Protein AF-A0A432FL80-F1 (afdb_monomer)

Sequence (152 aa):
MPLFRNIVVPALALALASVPAFAEGISFPGNSGKNTTQVKSGKTTVCHNGNTISISNSALQAHLAHGDTKGPCPAPRFTSVVILRCLNTNGQILISGVSGSDNADVDLPLPRQICANGVARMMNAGFHLQQVSTGLTGGETEYLFLGNSESR

pLDDT: mean 77.51, std 18.12, range [36.88, 97.62]

Secondary structure (DSSP, 8-state):
------------------------------------------EEEEEETTEEEEEEGGGHHHHHHTT-EESSPPPP---EEEEEEEEEETTEEEEEEEEE-TT-------S--BHHHHHHHHHHTT-EEEEEEE-TTT-EEEEEEEE-TT--

Structure (mmCIF, N/CA/C/O backbone):
data_AF-A0A432FL80-F1
#
_entry.id   AF-A0A432FL80-F1
#
loop_
_atom_site.group_PDB
_atom_site.id
_atom_site.type_symbol
_atom_site.label_atom_id
_atom_site.label_alt_id
_atom_site.label_comp_id
_atom_site.label_asym_id
_atom_site.label_entity_id
_atom_site.label_seq_id
_atom_site.pdbx_PDB_ins_code
_atom_site.Cartn_x
_atom_site.Cartn_y
_atom_site.Cartn_z
_atom_site.occupancy
_atom_site.B_iso_or_equiv
_atom_site.auth_seq_id
_atom_site.auth_comp_id
_atom_site.auth_asym_id
_atom_site.auth_atom_id
_atom_site.pdbx_PDB_model_num
ATOM 1 N N . MET A 1 1 ? 50.716 36.355 2.630 1.00 36.88 1 MET A N 1
ATOM 2 C CA . MET A 1 1 ? 50.153 37.660 2.213 1.00 36.88 1 MET A CA 1
ATOM 3 C C . MET A 1 1 ? 48.986 37.387 1.271 1.00 36.88 1 MET A C 1
ATOM 5 O O . MET A 1 1 ? 49.170 36.541 0.410 1.00 36.88 1 MET A O 1
ATOM 9 N N . PRO A 1 2 ? 47.872 38.130 1.333 1.00 47.00 2 PRO A N 1
ATOM 10 C CA . PRO A 1 2 ? 46.787 38.172 2.330 1.00 47.00 2 PRO A CA 1
ATOM 11 C C . PRO A 1 2 ? 45.502 37.529 1.696 1.00 47.00 2 PRO A C 1
ATOM 13 O O . PRO A 1 2 ? 45.582 37.025 0.588 1.00 47.00 2 PRO A O 1
ATOM 16 N N . LEU A 1 3 ? 44.308 37.347 2.270 1.00 47.47 3 LEU A N 1
ATOM 17 C CA . LEU A 1 3 ? 43.395 38.218 3.012 1.00 47.47 3 LEU A CA 1
ATOM 18 C C . LEU A 1 3 ? 42.270 37.323 3.586 1.00 47.47 3 LEU A C 1
ATOM 20 O O . LEU A 1 3 ? 41.476 36.778 2.821 1.00 47.47 3 LEU A O 1
ATOM 24 N N . PHE A 1 4 ? 42.149 37.210 4.910 1.00 47.28 4 PHE A N 1
ATOM 25 C CA . PHE A 1 4 ? 40.891 36.785 5.534 1.00 47.28 4 PHE A CA 1
ATOM 26 C C . PHE A 1 4 ? 39.949 37.996 5.535 1.00 47.28 4 PHE A C 1
ATOM 28 O O . PHE A 1 4 ? 40.238 39.009 6.170 1.00 47.28 4 PHE A O 1
ATOM 35 N N . ARG A 1 5 ? 38.848 37.932 4.775 1.00 57.50 5 ARG A N 1
ATOM 36 C CA . ARG A 1 5 ? 37.783 38.947 4.818 1.00 57.50 5 ARG A CA 1
ATOM 37 C C . ARG A 1 5 ? 36.865 38.633 5.997 1.00 57.50 5 ARG A C 1
ATOM 39 O O . ARG A 1 5 ? 36.162 37.629 5.982 1.00 57.50 5 ARG A O 1
ATOM 46 N N . ASN A 1 6 ? 36.881 39.518 6.992 1.00 45.78 6 ASN A N 1
ATOM 47 C CA . ASN A 1 6 ? 35.908 39.577 8.079 1.00 45.78 6 ASN A CA 1
ATOM 48 C C . ASN A 1 6 ? 34.493 39.736 7.507 1.00 45.78 6 ASN A C 1
ATOM 50 O O . ASN A 1 6 ? 34.172 40.771 6.921 1.00 45.78 6 ASN A O 1
ATOM 54 N N . ILE A 1 7 ? 33.647 38.727 7.705 1.00 54.69 7 ILE A N 1
ATOM 55 C CA . ILE A 1 7 ? 32.204 38.835 7.492 1.00 54.69 7 ILE A CA 1
ATOM 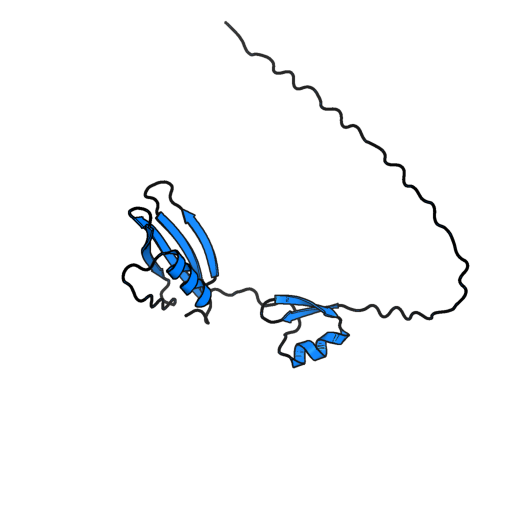56 C C . ILE A 1 7 ? 31.601 39.340 8.802 1.00 54.69 7 ILE A C 1
ATOM 58 O O . ILE A 1 7 ? 31.540 38.623 9.797 1.00 54.69 7 ILE A O 1
ATOM 62 N N . VAL A 1 8 ? 31.200 40.608 8.799 1.00 52.03 8 VAL A N 1
ATOM 63 C CA . VAL A 1 8 ? 30.412 41.226 9.866 1.00 52.03 8 VAL A CA 1
ATOM 64 C C . VAL A 1 8 ? 28.970 40.749 9.691 1.00 52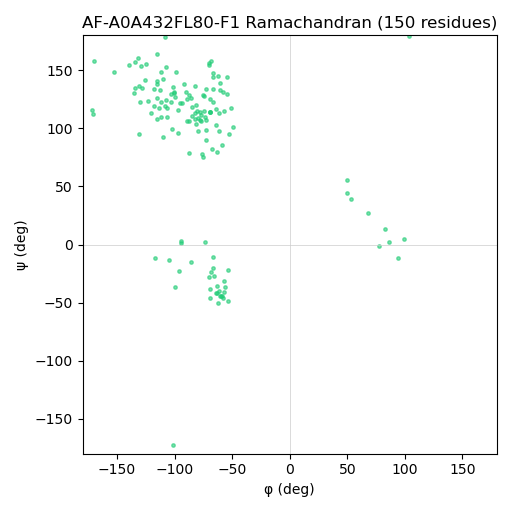.03 8 VAL A C 1
ATOM 66 O O . VAL A 1 8 ? 28.326 41.089 8.701 1.00 52.03 8 VAL A O 1
ATOM 69 N N . VAL A 1 9 ? 28.471 39.933 10.619 1.00 50.50 9 VAL A N 1
ATOM 70 C CA . VAL A 1 9 ? 27.051 39.551 10.678 1.00 50.50 9 VAL A CA 1
ATOM 71 C C . VAL A 1 9 ? 26.312 40.651 11.446 1.00 50.50 9 VAL A C 1
ATOM 73 O O . VAL A 1 9 ? 26.649 40.879 12.610 1.00 50.50 9 VAL A O 1
ATOM 76 N N . PRO A 1 10 ? 25.336 41.363 10.853 1.00 47.62 10 PRO A N 1
ATOM 77 C CA . PRO A 1 10 ? 24.561 42.336 11.603 1.00 47.62 10 PRO A CA 1
ATOM 78 C C . PRO A 1 10 ? 23.562 41.594 12.496 1.00 47.62 10 PRO A C 1
ATOM 80 O O . PRO A 1 10 ? 22.818 40.724 12.042 1.00 47.62 10 PRO A O 1
ATOM 83 N N . ALA A 1 11 ? 23.566 41.941 13.781 1.00 51.19 11 ALA A N 1
ATOM 84 C CA . ALA A 1 11 ? 22.588 41.482 14.752 1.00 51.19 11 ALA A CA 1
ATOM 85 C C . ALA A 1 11 ? 21.187 41.949 14.325 1.00 51.19 11 ALA A C 1
ATOM 87 O O . ALA A 1 11 ? 20.894 43.145 14.305 1.00 51.19 11 ALA A O 1
ATOM 88 N N . LEU A 1 12 ? 20.330 40.997 13.959 1.00 48.91 12 LEU A N 1
ATOM 89 C CA . LEU A 1 12 ? 18.934 41.246 13.626 1.00 48.91 12 LEU A CA 1
ATOM 90 C C . LEU A 1 12 ? 18.150 41.437 14.931 1.00 48.91 12 LEU A C 1
ATOM 92 O O . LEU A 1 12 ? 17.923 40.490 15.682 1.00 48.91 12 LEU A O 1
ATOM 96 N N . ALA A 1 13 ? 17.786 42.686 15.218 1.00 48.81 13 ALA A N 1
ATOM 97 C CA . ALA A 1 13 ? 16.985 43.063 16.374 1.00 48.81 13 ALA A CA 1
ATOM 98 C C . ALA A 1 13 ? 15.558 42.491 16.261 1.00 48.81 13 ALA A C 1
ATOM 100 O O . ALA A 1 13 ? 14.842 42.777 15.301 1.00 48.81 13 ALA A O 1
ATOM 101 N N . LEU A 1 14 ? 15.135 41.700 17.253 1.00 50.34 14 LEU A N 1
ATOM 102 C CA . LEU A 1 14 ? 13.747 41.262 17.413 1.00 50.34 14 LEU A CA 1
ATOM 103 C C . LEU A 1 14 ? 12.893 42.447 17.891 1.00 50.34 14 LEU A C 1
ATOM 105 O O . LEU A 1 14 ? 12.971 42.852 19.050 1.00 50.34 14 LEU A O 1
ATOM 109 N N . ALA A 1 15 ? 12.058 42.987 17.006 1.00 50.44 15 ALA A N 1
ATOM 110 C 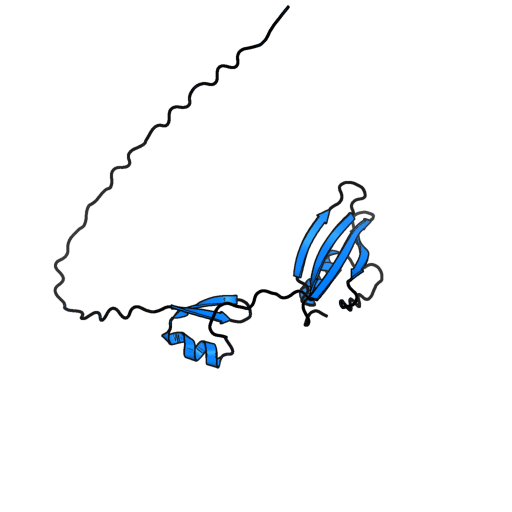CA . ALA A 1 15 ? 10.998 43.916 17.377 1.00 50.44 15 ALA A CA 1
ATOM 111 C C . ALA A 1 15 ? 9.796 43.128 17.929 1.00 50.44 15 ALA A C 1
ATOM 113 O O . ALA A 1 15 ? 9.092 42.443 17.189 1.00 50.44 15 ALA A O 1
ATOM 114 N N . LEU A 1 16 ? 9.566 43.220 19.240 1.00 54.75 16 LEU A N 1
ATOM 115 C CA . LEU A 1 16 ? 8.334 42.772 19.891 1.00 54.75 16 LEU A CA 1
ATOM 116 C C . LEU A 1 16 ? 7.212 43.761 19.545 1.00 54.75 16 LEU A C 1
ATOM 118 O O . LEU A 1 16 ? 7.105 44.822 20.155 1.00 54.75 16 LEU A O 1
ATOM 122 N N . ALA A 1 17 ? 6.385 43.424 18.557 1.00 53.19 17 ALA A N 1
ATOM 123 C CA . ALA A 1 17 ? 5.141 44.140 18.302 1.00 53.19 17 ALA A CA 1
ATOM 124 C C . ALA A 1 17 ? 4.081 43.690 19.322 1.00 53.19 17 ALA A C 1
ATOM 126 O O . ALA A 1 17 ? 3.571 42.571 19.267 1.00 53.19 17 ALA A O 1
ATOM 127 N N . SER A 1 18 ? 3.775 44.564 20.277 1.00 58.53 18 SER A N 1
ATOM 128 C CA . SER A 1 18 ? 2.661 44.435 21.212 1.00 58.53 18 SER A CA 1
ATOM 129 C C . SER A 1 18 ? 1.340 44.725 20.494 1.00 58.53 18 SER A C 1
ATOM 131 O O . SER A 1 18 ? 1.089 45.842 20.046 1.00 58.53 18 SER A O 1
ATOM 133 N N . VAL A 1 19 ? 0.476 43.716 20.382 1.00 61.88 19 VAL A N 1
ATOM 134 C CA . VAL A 1 19 ? -0.890 43.883 19.864 1.00 61.88 19 VAL A CA 1
ATOM 135 C C . VAL A 1 19 ? -1.801 44.296 21.028 1.00 61.88 19 VAL A C 1
ATOM 137 O O . VAL A 1 19 ? -1.821 43.582 22.034 1.00 61.88 19 VAL A O 1
ATOM 140 N N . PRO A 1 20 ? -2.561 45.404 20.951 1.00 53.09 20 PRO A N 1
ATOM 141 C CA . PRO A 1 20 ? -3.561 45.706 21.964 1.00 53.09 20 PRO A CA 1
ATOM 142 C C . PRO A 1 20 ? -4.774 44.783 21.794 1.00 53.09 20 PRO A C 1
ATOM 144 O O . PRO A 1 20 ? -5.349 44.659 20.712 1.00 53.09 20 PRO A O 1
ATOM 147 N N . ALA A 1 21 ? -5.157 44.132 22.890 1.00 54.53 21 ALA A N 1
ATOM 148 C CA . ALA A 1 21 ? -6.409 43.406 23.016 1.00 54.53 21 ALA A CA 1
ATOM 149 C C . ALA A 1 21 ? -7.573 44.409 23.041 1.00 54.53 21 ALA A C 1
ATOM 151 O O . ALA A 1 21 ? -7.700 45.190 23.982 1.00 54.53 21 ALA A O 1
ATOM 152 N N . PHE A 1 22 ? -8.427 44.387 22.019 1.00 55.09 22 PHE A N 1
ATOM 153 C CA . PHE A 1 22 ? -9.702 45.099 22.048 1.00 55.09 22 PHE A CA 1
ATOM 154 C C . PHE A 1 22 ? -10.719 44.249 22.815 1.00 55.09 22 PHE A C 1
ATOM 156 O O . PHE A 1 22 ? -11.216 43.242 22.314 1.00 55.09 22 PHE A O 1
ATOM 163 N N . ALA A 1 23 ? -10.982 44.644 24.059 1.00 50.75 23 ALA A N 1
ATOM 164 C CA . ALA A 1 23 ? -12.066 44.132 24.880 1.00 50.75 23 ALA A CA 1
ATOM 165 C C . ALA A 1 23 ? -13.203 45.159 24.883 1.00 50.75 23 ALA A C 1
ATOM 167 O O . ALA A 1 23 ? -13.159 46.114 25.649 1.00 50.75 23 ALA A O 1
ATOM 168 N N . GLU A 1 24 ? -14.229 44.947 24.061 1.00 52.69 24 GLU A N 1
ATOM 169 C CA . GLU A 1 24 ? -15.528 45.604 24.231 1.00 52.69 24 GLU A CA 1
ATOM 170 C C . GLU A 1 24 ? -16.627 44.543 24.155 1.00 52.69 24 GLU A C 1
ATOM 172 O O . GLU A 1 24 ? -17.049 44.096 23.090 1.00 52.69 24 GLU A O 1
ATOM 177 N N . GLY A 1 25 ? -17.031 44.077 25.338 1.00 48.81 25 GLY A N 1
ATOM 178 C CA . GLY A 1 25 ? -18.208 43.247 25.532 1.00 48.81 25 GLY A CA 1
ATOM 179 C C . GLY A 1 25 ? -19.429 44.128 25.770 1.00 48.81 25 GLY A C 1
ATOM 180 O O . GLY A 1 25 ? -19.446 44.939 26.693 1.00 48.81 25 GLY A O 1
ATOM 181 N N . ILE A 1 26 ? -20.470 43.934 24.966 1.00 56.09 26 ILE A N 1
ATOM 182 C CA . ILE A 1 26 ? -21.821 44.411 25.263 1.00 56.09 26 ILE A CA 1
ATOM 183 C C . ILE A 1 26 ? -22.524 43.370 26.147 1.00 56.09 26 ILE A C 1
ATOM 185 O O . ILE A 1 26 ? -22.813 42.253 25.720 1.00 56.09 26 ILE A O 1
ATOM 189 N N . SER A 1 27 ? -22.765 43.722 27.410 1.00 49.28 27 SER A N 1
ATOM 190 C CA . SER A 1 27 ? -23.553 42.915 28.351 1.00 49.28 27 SER A CA 1
ATOM 191 C C . SER A 1 27 ? -25.048 43.142 28.122 1.00 49.28 27 SER A C 1
ATOM 193 O O . SER A 1 27 ? -25.534 44.258 28.292 1.00 49.28 27 SER A O 1
ATOM 195 N N . PHE A 1 28 ? -25.792 42.080 27.801 1.00 63.59 28 PHE A N 1
ATOM 196 C CA . PHE A 1 28 ? -27.259 42.072 27.805 1.00 63.59 28 PHE A CA 1
ATOM 197 C C . PHE A 1 28 ? -27.784 41.394 29.084 1.00 63.59 28 PHE A C 1
ATOM 199 O O . PHE A 1 28 ? -27.364 40.273 29.383 1.00 63.59 28 PHE A O 1
ATOM 206 N N . PRO A 1 29 ? -28.726 42.002 29.829 1.00 54.62 29 PRO A N 1
ATOM 207 C CA . PRO A 1 29 ? -29.377 41.341 30.952 1.00 54.62 29 PRO A CA 1
ATOM 208 C C . PRO A 1 29 ? -30.473 40.399 30.433 1.00 54.62 29 PRO A C 1
ATOM 210 O O . PRO A 1 29 ? -31.590 40.813 30.135 1.00 54.62 29 PRO A O 1
ATOM 213 N N . GLY A 1 30 ? -30.141 39.113 30.312 1.00 47.56 30 GLY A N 1
ATOM 214 C CA . GLY A 1 30 ? -31.080 38.042 29.981 1.00 47.56 30 GLY A CA 1
ATOM 215 C C . GLY A 1 30 ? -31.315 37.123 31.174 1.00 47.56 30 GLY A C 1
ATOM 216 O O . GLY A 1 30 ? -30.584 36.157 31.373 1.00 47.56 30 GLY A O 1
ATOM 217 N N . ASN A 1 31 ? -32.349 37.416 31.961 1.00 59.69 31 ASN A N 1
ATOM 218 C CA . ASN A 1 31 ? -32.913 36.491 32.938 1.00 59.69 31 ASN A CA 1
ATOM 219 C C . ASN A 1 31 ? -33.611 35.336 32.203 1.00 59.69 31 ASN A C 1
ATOM 221 O O . ASN A 1 31 ? -34.626 35.556 31.545 1.00 59.69 31 ASN A O 1
ATOM 225 N N . SER A 1 32 ? -33.094 34.114 32.321 1.00 52.44 32 SER A N 1
ATOM 226 C CA . SER A 1 32 ? -33.897 32.884 32.285 1.00 52.44 32 SER A CA 1
ATOM 227 C C . SER A 1 32 ? -33.031 31.697 32.670 1.00 52.44 32 SER A C 1
ATOM 229 O O . SER A 1 32 ? -32.111 31.308 31.950 1.00 52.44 32 SER A O 1
ATOM 231 N N . GLY A 1 33 ? -33.348 31.121 33.827 1.00 54.22 33 GLY A N 1
ATOM 232 C CA . GLY A 1 33 ? -32.754 29.888 34.307 1.00 54.22 33 GLY A CA 1
ATOM 233 C C . GLY A 1 33 ? -32.815 28.791 33.248 1.00 54.22 33 GLY A C 1
ATOM 234 O O . GLY A 1 33 ? -33.883 28.318 32.868 1.00 54.22 33 GLY A O 1
ATOM 235 N N . LYS A 1 34 ? -31.643 28.339 32.815 1.00 44.88 34 LYS A N 1
ATOM 236 C CA . LYS A 1 34 ? -31.462 26.979 32.330 1.00 44.88 34 LYS A CA 1
ATOM 237 C C . LYS A 1 34 ? -30.584 26.291 33.355 1.00 44.88 34 LYS A C 1
ATOM 239 O O . LYS A 1 34 ? -29.400 26.592 33.463 1.00 44.88 34 LYS A O 1
ATOM 244 N N . ASN A 1 35 ? -31.170 25.356 34.100 1.00 56.59 35 ASN A N 1
ATOM 245 C CA . ASN A 1 35 ? -30.409 24.267 34.693 1.00 56.59 35 ASN A CA 1
ATOM 246 C C . ASN A 1 35 ? -29.828 23.463 33.521 1.00 56.59 35 ASN A C 1
ATOM 248 O O . ASN A 1 35 ? -30.386 22.458 33.084 1.00 56.59 35 ASN A O 1
ATOM 252 N N . THR A 1 36 ? -28.740 23.964 32.938 1.00 48.00 36 THR A N 1
ATOM 253 C CA . THR A 1 36 ? -27.876 23.147 32.111 1.00 48.00 36 THR A CA 1
ATOM 254 C C . THR A 1 36 ? -27.154 22.251 33.091 1.00 48.00 36 THR A C 1
ATOM 256 O O . THR A 1 36 ? -26.078 22.580 33.596 1.00 48.00 36 THR A O 1
ATOM 259 N N . THR A 1 37 ? -27.756 21.097 33.353 1.00 51.00 37 THR A N 1
ATOM 260 C CA . THR A 1 37 ? -26.958 19.908 33.590 1.00 51.00 37 THR A CA 1
ATOM 261 C C . THR A 1 37 ? -26.029 19.827 32.385 1.00 51.00 37 THR A C 1
ATOM 263 O O . THR A 1 37 ? -26.430 19.429 31.293 1.00 51.00 37 THR A O 1
ATOM 266 N N . GLN A 1 38 ? -24.821 20.363 32.551 1.00 51.44 38 GLN A N 1
ATOM 267 C CA . GLN A 1 38 ? -23.692 20.166 31.665 1.00 51.44 38 GLN A CA 1
ATOM 268 C C . GLN A 1 38 ? -23.458 18.661 31.661 1.00 51.44 38 GLN A C 1
ATOM 270 O O . GLN A 1 38 ? -22.692 18.125 32.461 1.00 51.44 38 GLN A O 1
ATOM 275 N N . VAL A 1 39 ? -24.184 17.957 30.793 1.00 58.25 39 VAL A N 1
ATOM 276 C CA . VAL A 1 39 ? -23.820 16.611 30.393 1.00 58.25 39 VAL A CA 1
ATOM 277 C C . VAL A 1 39 ? -22.465 16.809 29.743 1.00 58.25 39 VAL A C 1
ATOM 279 O O . VAL A 1 39 ? -22.375 17.244 28.597 1.00 58.25 39 VAL A O 1
ATOM 282 N N . LYS A 1 40 ? -21.395 16.564 30.508 1.00 55.28 40 LYS A N 1
ATOM 283 C CA . LYS A 1 40 ? -20.081 16.280 29.947 1.00 55.28 40 LYS A CA 1
ATOM 284 C C . LYS A 1 40 ? -20.345 15.213 28.898 1.00 55.28 40 LYS A C 1
ATOM 286 O O . LYS A 1 40 ? -20.577 14.056 29.241 1.00 55.28 40 LYS A O 1
ATOM 291 N N . SER A 1 41 ? -20.388 15.624 27.634 1.00 64.62 41 SER A N 1
ATOM 292 C CA . SER A 1 41 ? -20.480 14.719 26.503 1.00 64.62 41 SER A CA 1
ATOM 293 C C . SER A 1 41 ? -19.158 13.977 26.475 1.00 64.62 41 SER A C 1
ATOM 295 O O . SER A 1 41 ? -18.216 14.383 25.794 1.00 64.62 41 SER A O 1
ATOM 297 N N . GLY A 1 42 ? -19.057 12.936 27.298 1.00 88.12 42 GLY A N 1
ATOM 298 C CA . GLY A 1 42 ? -17.926 12.040 27.271 1.00 88.12 42 GLY A CA 1
ATOM 299 C C . GLY A 1 42 ? -17.795 11.530 25.845 1.00 88.12 42 GLY A C 1
ATOM 300 O O . GLY A 1 42 ? -18.788 11.148 25.218 1.00 88.12 42 GLY A O 1
ATOM 301 N N . LYS A 1 43 ? -16.582 11.624 25.317 1.00 94.25 43 LYS A N 1
ATOM 302 C CA . LYS A 1 43 ? -16.229 10.998 24.057 1.00 94.25 43 LYS A CA 1
ATOM 303 C C . LYS A 1 43 ? -15.514 9.696 24.356 1.00 94.25 43 LYS A C 1
ATOM 305 O O . LYS A 1 43 ? -14.797 9.588 25.353 1.00 94.25 43 LYS A O 1
ATOM 310 N N . THR A 1 44 ? -15.691 8.728 23.479 1.00 96.19 44 THR A N 1
ATOM 311 C CA . THR A 1 44 ? -14.967 7.466 23.522 1.00 96.19 44 THR A CA 1
ATOM 312 C C . THR A 1 44 ? -14.374 7.190 22.152 1.00 96.19 44 THR A C 1
ATOM 314 O O . THR A 1 44 ? -14.854 7.697 21.138 1.00 96.19 44 THR A O 1
ATOM 317 N N . THR A 1 45 ? -13.2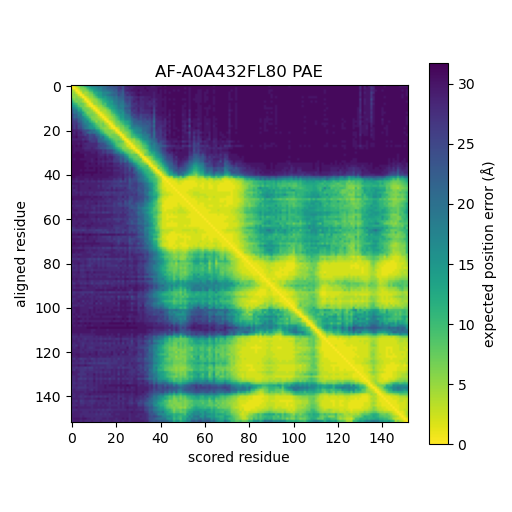86 6.437 22.136 1.00 97.62 45 THR A N 1
ATOM 318 C CA . THR A 1 45 ? -12.598 6.048 20.911 1.00 97.62 45 THR A CA 1
ATOM 319 C C . THR A 1 45 ? -13.145 4.711 20.441 1.00 97.62 45 THR A C 1
ATOM 321 O O . THR A 1 45 ? -13.341 3.811 21.263 1.00 97.62 45 THR A O 1
ATOM 324 N N . VAL A 1 46 ? -13.368 4.581 19.139 1.00 97.50 46 VAL A N 1
ATOM 325 C CA . VAL A 1 46 ? -13.737 3.321 18.486 1.00 97.50 46 VAL A CA 1
ATOM 326 C C . VAL A 1 46 ? -12.909 3.118 17.217 1.00 97.50 46 VAL A C 1
ATOM 328 O O . VAL A 1 46 ? -12.411 4.086 16.632 1.00 97.50 46 VAL A O 1
ATOM 331 N N . CYS A 1 47 ? -12.783 1.866 16.788 1.00 97.12 47 CYS A N 1
ATOM 332 C CA . CYS A 1 47 ? -12.288 1.498 15.473 1.00 97.12 47 CYS A CA 1
ATOM 333 C C . CYS A 1 47 ? -13.479 1.247 14.545 1.00 97.12 47 CYS A C 1
ATOM 335 O O . CYS A 1 47 ? -14.244 0.307 14.766 1.00 97.12 47 CYS A O 1
ATOM 337 N N . HIS A 1 48 ? -13.608 2.081 13.516 1.00 95.88 48 HIS A N 1
ATOM 338 C CA . HIS A 1 48 ? -14.661 2.028 12.507 1.00 95.88 48 HIS A CA 1
ATOM 339 C C . HIS A 1 48 ? -14.024 1.834 11.130 1.00 95.88 48 HIS A C 1
ATOM 341 O O . HIS A 1 48 ? -13.324 2.728 10.648 1.00 95.88 48 HIS A O 1
ATOM 347 N N . ASN A 1 49 ? -14.237 0.679 10.492 1.00 90.44 49 ASN A N 1
ATOM 348 C CA . ASN A 1 49 ? -13.685 0.372 9.163 1.00 90.44 49 ASN A CA 1
ATOM 349 C C . ASN A 1 49 ? -12.169 0.648 9.048 1.00 90.44 49 ASN A C 1
ATOM 351 O O . ASN A 1 49 ? -11.712 1.296 8.109 1.00 90.44 49 ASN A O 1
ATOM 355 N N . GLY A 1 50 ? -11.392 0.232 10.055 1.00 88.19 50 GLY A N 1
ATOM 356 C CA . GLY A 1 50 ? -9.939 0.455 10.108 1.00 88.19 50 GLY A CA 1
ATOM 357 C C . GLY A 1 50 ? -9.507 1.874 10.502 1.00 88.19 50 GLY A C 1
ATOM 358 O O . GLY A 1 50 ? -8.314 2.124 10.658 1.00 88.19 50 GLY A O 1
ATOM 359 N N . ASN A 1 51 ? -10.450 2.791 10.735 1.00 92.81 51 ASN A N 1
ATOM 360 C CA . ASN A 1 51 ? -10.170 4.157 11.163 1.00 92.81 51 ASN A CA 1
ATOM 361 C C . ASN A 1 51 ? -10.452 4.342 12.652 1.00 92.81 51 ASN A C 1
ATOM 363 O O . ASN A 1 51 ? -11.536 4.038 13.149 1.00 92.81 51 ASN A O 1
ATOM 367 N N . THR A 1 52 ? -9.477 4.898 13.369 1.00 96.06 52 THR A N 1
ATOM 368 C CA . THR A 1 52 ? -9.664 5.275 14.773 1.00 96.06 52 THR A CA 1
ATOM 369 C C . THR A 1 52 ? -10.388 6.613 14.840 1.00 96.06 52 THR A C 1
ATOM 371 O O . THR A 1 52 ? -9.839 7.634 14.426 1.00 96.06 52 THR A O 1
ATOM 374 N N . ILE A 1 53 ? -11.607 6.620 15.379 1.00 96.38 53 ILE A N 1
ATOM 375 C CA . ILE A 1 53 ? -12.443 7.822 15.490 1.00 96.38 53 ILE A CA 1
ATOM 376 C C . ILE A 1 53 ? -12.881 8.064 16.936 1.00 96.38 53 ILE A C 1
ATOM 378 O O . ILE A 1 53 ?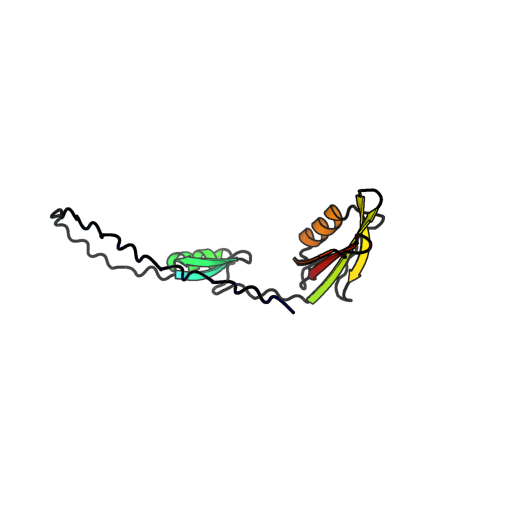 -12.952 7.145 17.753 1.00 96.38 53 ILE A O 1
ATOM 382 N N . SER A 1 54 ? -13.179 9.324 17.262 1.00 97.06 54 SER A N 1
ATOM 383 C CA . SER A 1 54 ? -13.727 9.719 18.561 1.00 97.06 54 SER A CA 1
ATOM 384 C C . SER A 1 54 ? -15.201 10.081 18.410 1.00 97.06 54 SER A C 1
ATOM 386 O O . SER A 1 54 ? -15.541 11.033 17.707 1.00 97.06 54 SER A O 1
ATOM 388 N N . ILE A 1 55 ? -16.068 9.329 19.082 1.00 95.88 55 ILE A N 1
ATOM 389 C CA . ILE A 1 55 ? -17.527 9.466 19.014 1.00 95.88 55 ILE A CA 1
ATOM 390 C C . ILE A 1 55 ? -18.091 9.888 20.370 1.00 95.88 55 ILE A C 1
ATOM 392 O O . ILE A 1 55 ? -17.418 9.772 21.398 1.00 95.88 55 ILE A O 1
ATOM 396 N N . SER A 1 56 ? -19.333 10.374 20.408 1.00 96.06 56 SER A N 1
ATOM 397 C CA . SER A 1 56 ? -20.017 10.586 21.686 1.00 96.06 56 SER A CA 1
ATOM 398 C C . SER A 1 56 ? -20.283 9.247 22.379 1.00 96.06 56 SER A C 1
ATOM 400 O O . SER A 1 56 ? -20.571 8.240 21.733 1.00 96.06 56 SER A O 1
ATOM 402 N N . ASN A 1 57 ? -20.263 9.231 23.712 1.00 94.56 57 ASN A N 1
ATOM 403 C CA . ASN A 1 57 ? -20.627 8.040 24.485 1.00 94.56 57 ASN A CA 1
ATOM 404 C C . ASN A 1 57 ? -22.044 7.544 24.159 1.00 94.56 57 ASN A C 1
ATOM 406 O O . ASN A 1 57 ? -22.291 6.344 24.192 1.00 94.56 57 ASN A O 1
ATOM 410 N N . SER A 1 58 ? -22.959 8.457 23.813 1.00 95.06 58 SER A N 1
ATOM 411 C CA . SER A 1 58 ? -24.320 8.117 23.387 1.00 95.06 58 SER A CA 1
ATOM 412 C C . SER A 1 58 ? -24.367 7.352 22.062 1.00 95.06 58 SER A C 1
ATOM 414 O O . SER A 1 58 ? -25.289 6.572 21.854 1.00 95.06 58 SER A O 1
ATOM 416 N N . ALA A 1 59 ? -23.379 7.541 21.183 1.00 95.44 59 ALA A N 1
ATOM 417 C CA . ALA A 1 59 ? -23.297 6.856 19.898 1.00 95.44 59 ALA A CA 1
ATOM 418 C C . ALA A 1 59 ? -22.608 5.484 20.002 1.00 95.44 59 ALA A C 1
ATOM 420 O O . ALA A 1 59 ? -22.742 4.670 19.092 1.00 95.44 59 ALA A O 1
ATOM 421 N N . LEU A 1 60 ? -21.910 5.192 21.109 1.00 95.62 60 LEU A N 1
ATOM 422 C CA . LEU A 1 60 ? -21.121 3.965 21.261 1.00 95.62 60 LEU A CA 1
ATOM 423 C C . LEU A 1 60 ? -21.940 2.702 20.987 1.00 95.62 60 LEU A C 1
ATOM 425 O O . LEU A 1 60 ? -21.502 1.855 20.220 1.00 95.62 60 LEU A O 1
ATOM 429 N N . GLN A 1 61 ? -23.131 2.584 21.575 1.00 96.81 61 GLN A N 1
ATOM 430 C CA . GLN A 1 61 ? -23.948 1.380 21.409 1.00 96.81 61 GLN A CA 1
ATOM 431 C C . GLN A 1 61 ? -24.369 1.157 19.947 1.00 96.81 61 GLN A C 1
ATOM 433 O O . GLN A 1 61 ? -24.415 0.014 19.501 1.00 96.81 61 GLN A O 1
ATOM 438 N N . ALA A 1 62 ? -24.643 2.232 19.200 1.00 96.94 62 ALA A N 1
ATOM 439 C CA . ALA A 1 62 ? -24.988 2.144 17.784 1.00 96.94 62 ALA A CA 1
ATOM 440 C C . ALA A 1 62 ? -23.778 1.711 16.945 1.00 96.94 62 ALA A C 1
ATOM 442 O O . ALA A 1 62 ? -23.882 0.779 16.158 1.00 96.94 62 ALA A O 1
ATOM 443 N N . HIS A 1 63 ? -22.611 2.316 17.179 1.00 96.88 63 HIS A N 1
ATOM 444 C CA . HIS A 1 63 ? -21.369 1.933 16.505 1.00 96.88 63 HIS A CA 1
ATOM 445 C C . HIS A 1 63 ? -21.008 0.457 16.759 1.00 96.88 63 HIS A C 1
ATOM 447 O O . HIS A 1 63 ? -20.727 -0.276 15.814 1.00 96.88 63 HIS A O 1
ATOM 453 N N . LEU A 1 64 ? -21.121 -0.025 18.005 1.00 96.94 64 LEU A N 1
ATOM 454 C CA . LEU A 1 64 ? -20.909 -1.444 18.331 1.00 96.94 64 LEU A CA 1
ATOM 455 C C . LEU A 1 64 ? -21.913 -2.365 17.616 1.00 96.94 64 LEU A C 1
ATOM 457 O O . LEU A 1 64 ? -21.533 -3.424 17.126 1.00 96.94 64 LEU A O 1
ATOM 461 N N . ALA A 1 65 ? -23.185 -1.963 17.519 1.00 96.94 65 ALA A N 1
ATOM 462 C CA . ALA A 1 65 ? -24.204 -2.720 16.786 1.00 96.94 65 ALA A CA 1
ATOM 463 C C . ALA A 1 65 ? -23.949 -2.761 15.266 1.00 96.94 65 ALA A C 1
ATOM 465 O O . ALA A 1 65 ? -24.469 -3.640 14.585 1.00 96.94 65 ALA A O 1
ATOM 466 N N . HIS A 1 66 ? -23.145 -1.832 14.745 1.00 95.50 66 HIS A N 1
ATOM 467 C CA . HIS A 1 66 ? -22.745 -1.758 13.339 1.00 95.50 66 HIS A CA 1
ATOM 468 C C . HIS A 1 66 ? -21.400 -2.460 13.060 1.00 95.50 66 HIS A C 1
ATOM 470 O O . HIS A 1 66 ? -20.944 -2.450 11.919 1.00 95.50 66 HIS A O 1
ATOM 476 N N . GLY A 1 67 ? -20.782 -3.096 14.067 1.00 94.69 67 GLY A N 1
ATOM 477 C CA . GLY A 1 67 ? -19.541 -3.866 13.918 1.00 94.69 67 GLY A CA 1
ATO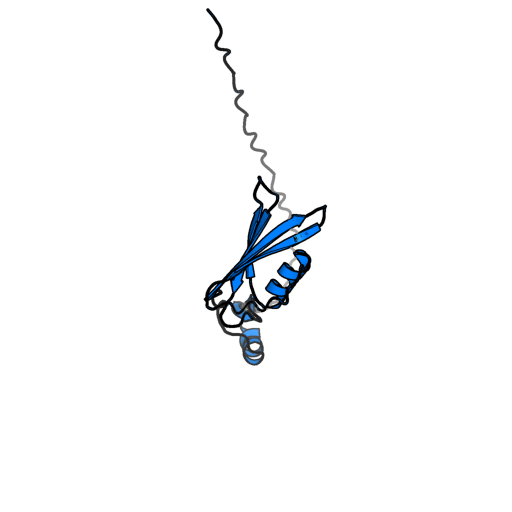M 478 C C . GLY A 1 67 ? -18.261 -3.132 14.329 1.00 94.69 67 GLY A C 1
ATOM 479 O O . GLY A 1 67 ? -17.175 -3.695 14.190 1.00 94.69 67 GLY A O 1
ATOM 480 N N . ASP A 1 68 ? -18.361 -1.914 14.865 1.00 97.44 68 ASP A N 1
ATOM 481 C CA . ASP A 1 68 ? -17.193 -1.204 15.385 1.00 97.44 68 ASP A CA 1
ATOM 482 C C . ASP A 1 68 ? -16.671 -1.863 16.660 1.00 97.44 68 ASP A C 1
ATOM 484 O O . ASP A 1 68 ? -17.409 -2.491 17.425 1.00 97.44 68 ASP A O 1
ATOM 488 N N . THR A 1 69 ? -15.389 -1.653 16.947 1.00 96.75 69 THR A N 1
ATOM 489 C CA . THR A 1 69 ? -14.786 -2.106 18.204 1.00 96.75 69 THR A CA 1
ATOM 490 C C . THR A 1 69 ? -14.446 -0.924 19.099 1.00 96.75 69 THR A C 1
ATOM 492 O O . THR A 1 69 ? -14.039 0.141 18.638 1.00 96.75 69 THR A O 1
ATOM 495 N N . LYS A 1 70 ? -14.640 -1.081 20.412 1.00 96.25 70 LYS A N 1
ATOM 496 C CA . LYS A 1 70 ? -14.280 -0.043 21.383 1.00 96.25 70 LYS A CA 1
ATOM 497 C C . LYS A 1 70 ? -12.760 0.028 21.532 1.00 96.25 70 LYS A C 1
ATOM 499 O O . LYS A 1 70 ? -12.119 -0.991 21.768 1.00 96.25 70 LYS A O 1
ATOM 504 N N . GLY A 1 71 ? -12.213 1.239 21.503 1.00 95.75 71 GLY A N 1
ATOM 505 C CA . GLY A 1 71 ? -10.774 1.496 21.546 1.00 95.75 71 GLY A CA 1
ATOM 506 C C . GLY A 1 71 ? -10.192 1.866 20.177 1.00 95.75 71 GLY A C 1
ATOM 507 O O . GLY A 1 71 ? -10.931 1.978 19.203 1.00 95.75 71 GLY A O 1
ATOM 508 N N . PRO A 1 72 ? -8.877 2.134 20.103 1.00 95.62 72 PRO A N 1
ATOM 509 C CA . PRO A 1 72 ? -8.205 2.404 18.837 1.00 95.62 72 PRO A CA 1
ATOM 510 C C . PRO A 1 72 ? -8.155 1.153 17.955 1.00 95.62 72 PRO A C 1
ATOM 512 O O . PRO A 1 72 ? -8.213 0.027 18.451 1.00 95.62 72 PRO A O 1
ATOM 515 N N . CYS A 1 73 ? -7.990 1.351 16.649 1.00 94.56 73 CYS A N 1
ATOM 516 C CA . CYS A 1 73 ? -7.726 0.239 15.746 1.00 94.56 73 CYS A CA 1
ATOM 517 C C . CYS A 1 73 ? -6.402 -0.455 16.102 1.00 94.56 73 CYS A C 1
ATOM 519 O O . CYS A 1 73 ? -5.446 0.220 16.503 1.00 94.56 73 CYS A O 1
ATOM 521 N N . PRO A 1 74 ? -6.314 -1.787 15.940 1.00 88.88 74 PRO A N 1
ATOM 522 C CA . PRO A 1 74 ? -5.049 -2.497 16.049 1.00 88.88 74 PRO A CA 1
ATOM 523 C C . PRO A 1 74 ? -4.006 -1.901 15.101 1.00 88.88 74 PRO A C 1
ATOM 525 O O . PRO A 1 74 ? -4.330 -1.501 13.982 1.00 88.88 74 PRO A O 1
ATOM 528 N N . ALA A 1 75 ? -2.743 -1.876 15.530 1.00 83.62 75 ALA A N 1
ATOM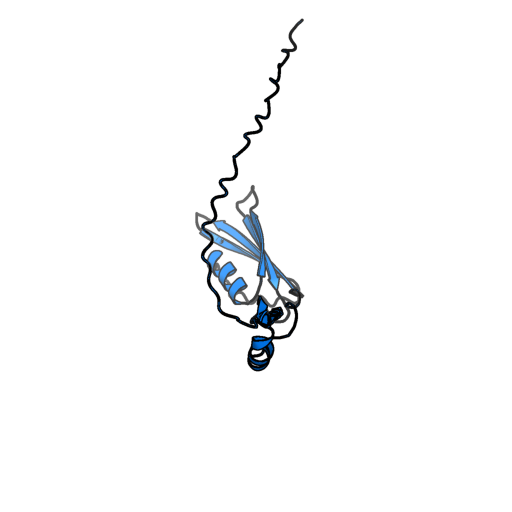 529 C CA . ALA A 1 75 ? -1.655 -1.547 14.621 1.00 83.62 75 ALA A CA 1
ATOM 530 C C . ALA A 1 75 ? -1.619 -2.577 13.475 1.00 83.62 75 ALA A C 1
ATOM 532 O O . ALA A 1 75 ? -1.786 -3.775 13.746 1.00 83.62 75 ALA A O 1
ATOM 533 N N . PRO A 1 76 ? -1.395 -2.143 12.221 1.00 79.94 76 PRO A N 1
ATOM 534 C CA . PRO A 1 76 ? -1.275 -3.068 11.106 1.00 79.94 76 PRO A CA 1
ATOM 535 C C . PRO A 1 76 ? -0.137 -4.055 11.382 1.00 79.94 76 PRO A C 1
ATOM 537 O O . PRO A 1 76 ? 0.960 -3.672 11.796 1.00 79.94 76 PRO A O 1
ATOM 540 N N . ARG A 1 77 ? -0.420 -5.344 11.190 1.00 84.12 77 ARG A N 1
ATOM 541 C CA . ARG A 1 77 ? 0.566 -6.420 11.304 1.00 84.12 77 ARG A CA 1
ATOM 542 C C . ARG A 1 77 ? 0.897 -6.912 9.911 1.00 84.12 77 ARG A C 1
ATOM 544 O O . ARG A 1 77 ? 0.066 -7.549 9.271 1.00 84.12 77 ARG A O 1
ATOM 551 N N . PHE A 1 78 ? 2.107 -6.612 9.466 1.00 88.19 78 PHE A N 1
ATOM 552 C CA . PHE A 1 78 ? 2.607 -7.076 8.183 1.00 88.19 78 PHE A CA 1
ATOM 553 C C . PHE A 1 78 ? 3.308 -8.424 8.355 1.00 88.19 78 PHE A C 1
ATOM 555 O O . PHE A 1 78 ? 4.120 -8.600 9.263 1.00 88.19 78 PHE A O 1
ATOM 562 N N . THR A 1 79 ? 2.964 -9.377 7.501 1.00 88.44 79 THR A N 1
ATOM 563 C CA . THR A 1 79 ? 3.475 -10.754 7.494 1.00 88.44 79 THR A CA 1
ATOM 564 C C . THR A 1 79 ? 4.243 -11.076 6.218 1.00 88.44 79 THR A C 1
ATOM 566 O O . THR A 1 79 ? 4.904 -12.110 6.152 1.00 88.44 79 THR A O 1
ATOM 569 N N . SER A 1 80 ? 4.167 -10.210 5.207 1.00 89.12 80 SER A N 1
ATOM 570 C CA . SER A 1 80 ? 4.845 -10.393 3.931 1.00 89.12 80 SER A CA 1
ATOM 571 C C . SER A 1 80 ? 5.429 -9.081 3.407 1.00 89.12 80 SER A C 1
ATOM 573 O O . SER A 1 80 ? 4.982 -7.984 3.750 1.00 89.12 80 SER A O 1
ATOM 575 N N . VAL A 1 81 ? 6.471 -9.210 2.589 1.00 91.75 81 VAL A N 1
ATOM 576 C CA . VAL A 1 81 ? 7.180 -8.099 1.950 1.00 91.75 81 VAL A CA 1
ATOM 577 C C . VAL A 1 81 ? 7.306 -8.412 0.471 1.00 91.75 81 VAL A C 1
ATOM 579 O O . VAL A 1 81 ? 7.650 -9.539 0.114 1.00 91.75 81 VAL A O 1
ATOM 582 N N . VAL A 1 82 ? 7.052 -7.423 -0.378 1.00 91.94 82 VAL A N 1
ATOM 583 C CA . VAL A 1 82 ? 7.195 -7.533 -1.830 1.00 91.94 82 VAL A CA 1
ATOM 584 C C . VAL A 1 82 ? 7.913 -6.297 -2.356 1.00 91.94 82 VAL A C 1
ATOM 586 O O . VAL A 1 82 ? 7.598 -5.172 -1.979 1.00 91.94 82 VAL A O 1
ATOM 589 N N . ILE A 1 83 ? 8.881 -6.508 -3.235 1.00 91.81 83 ILE A N 1
ATOM 590 C CA . ILE A 1 83 ? 9.626 -5.472 -3.937 1.00 91.81 83 ILE A CA 1
ATOM 591 C C . ILE A 1 83 ? 9.266 -5.573 -5.414 1.00 91.81 83 ILE A C 1
ATOM 593 O O . ILE A 1 83 ? 9.537 -6.582 -6.066 1.00 91.81 83 ILE A O 1
ATOM 597 N N . LEU A 1 84 ? 8.671 -4.510 -5.942 1.00 91.69 84 LEU A N 1
ATOM 598 C CA . LEU A 1 84 ? 8.374 -4.364 -7.359 1.00 91.69 84 LEU A CA 1
ATOM 599 C C . LEU A 1 84 ? 9.401 -3.422 -7.986 1.00 91.69 84 LEU A C 1
ATOM 601 O O . LEU A 1 84 ? 9.538 -2.276 -7.558 1.00 91.69 84 LEU A O 1
ATOM 605 N N . ARG A 1 85 ? 10.116 -3.899 -9.003 1.00 91.56 85 ARG A N 1
ATOM 606 C CA . ARG A 1 85 ? 11.107 -3.117 -9.744 1.00 91.56 85 ARG A CA 1
ATOM 607 C C . ARG A 1 85 ? 10.544 -2.648 -11.068 1.00 91.56 85 ARG A C 1
ATOM 609 O O . ARG A 1 85 ? 9.928 -3.413 -11.811 1.00 91.56 85 ARG A O 1
ATOM 616 N N . CYS A 1 86 ? 10.798 -1.386 -11.356 1.00 92.19 86 CYS A N 1
ATOM 617 C CA . CYS A 1 86 ? 10.262 -0.668 -12.490 1.00 92.19 86 CYS A CA 1
ATOM 618 C C . CYS A 1 86 ? 11.385 0.035 -13.229 1.00 92.19 86 CYS A C 1
ATOM 620 O O . CYS A 1 86 ? 12.077 0.851 -12.637 1.00 92.19 86 CYS A O 1
ATOM 622 N N . LEU A 1 87 ? 11.551 -0.246 -14.517 1.00 90.69 87 LEU A N 1
ATOM 623 C CA . LEU A 1 87 ? 12.599 0.35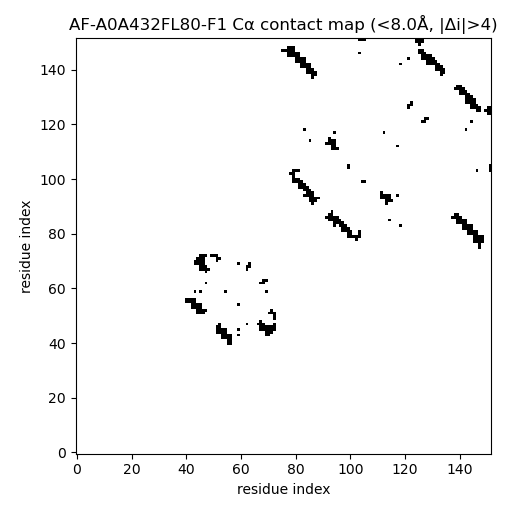7 -15.336 1.00 90.69 87 LEU A CA 1
ATOM 624 C C . LEU A 1 87 ? 11.982 1.223 -16.431 1.00 90.69 87 LEU A C 1
ATOM 626 O O . LEU A 1 87 ? 11.024 0.814 -17.096 1.00 90.69 87 LEU A O 1
ATOM 630 N N . ASN A 1 88 ? 12.568 2.397 -16.666 1.00 87.50 88 ASN A N 1
ATOM 631 C CA . ASN A 1 88 ? 12.248 3.183 -17.851 1.00 87.50 88 ASN A CA 1
ATOM 632 C C . ASN A 1 88 ? 12.874 2.542 -19.099 1.00 87.50 88 ASN A C 1
ATOM 634 O O . ASN A 1 88 ? 14.087 2.565 -19.292 1.00 87.50 88 ASN A O 1
ATOM 638 N N . THR A 1 89 ? 12.027 1.986 -19.959 1.00 83.06 89 THR A N 1
ATOM 639 C CA . THR A 1 89 ? 12.402 1.429 -21.257 1.00 83.06 89 THR A CA 1
ATOM 640 C C . THR A 1 89 ? 11.739 2.259 -22.351 1.00 83.06 89 THR A C 1
ATOM 642 O O . THR A 1 89 ? 10.528 2.178 -22.546 1.00 83.06 89 THR A O 1
ATOM 645 N N . ASN A 1 90 ? 12.524 3.062 -23.075 1.00 83.44 90 ASN A N 1
ATOM 646 C CA . ASN A 1 90 ? 12.057 3.873 -24.211 1.00 83.44 90 ASN A CA 1
ATOM 647 C C . ASN A 1 90 ? 10.852 4.783 -23.885 1.00 83.44 90 ASN A C 1
ATOM 649 O O . ASN A 1 90 ? 9.936 4.924 -24.694 1.00 83.44 90 ASN A O 1
ATOM 653 N N . GLY A 1 91 ? 10.834 5.388 -22.692 1.00 82.62 91 GLY A N 1
ATOM 654 C CA . GLY A 1 91 ? 9.757 6.286 -22.260 1.00 82.62 91 GLY A CA 1
ATOM 655 C C . GLY A 1 91 ? 8.562 5.582 -21.611 1.00 82.62 91 GLY A C 1
ATOM 656 O O . GLY A 1 91 ? 7.608 6.252 -21.221 1.00 82.62 91 GLY A O 1
ATOM 657 N N . GLN A 1 92 ? 8.607 4.258 -21.450 1.00 84.38 92 GLN A N 1
ATOM 658 C CA . GLN A 1 92 ? 7.607 3.488 -20.711 1.00 84.38 92 GLN A CA 1
ATOM 659 C C . GLN A 1 92 ? 8.221 2.894 -19.447 1.00 84.38 92 GLN A C 1
ATOM 661 O O . GLN A 1 92 ? 9.287 2.287 -19.492 1.00 84.38 92 GLN A O 1
ATOM 666 N N . ILE A 1 93 ? 7.535 3.041 -18.313 1.00 88.38 93 ILE A N 1
ATOM 667 C CA . ILE A 1 93 ? 7.959 2.427 -17.053 1.00 88.38 93 ILE A CA 1
ATOM 668 C C . ILE A 1 93 ? 7.330 1.036 -16.977 1.00 88.38 93 ILE A C 1
ATOM 670 O O . ILE A 1 93 ? 6.117 0.902 -16.781 1.00 88.38 93 ILE A O 1
ATOM 674 N N . LEU A 1 94 ? 8.149 0.007 -17.172 1.00 89.19 94 LEU A N 1
ATOM 675 C CA . LEU A 1 94 ? 7.725 -1.391 -17.224 1.00 89.19 94 LEU A CA 1
ATOM 676 C C . LEU A 1 94 ? 8.253 -2.153 -16.017 1.00 89.19 94 LEU A C 1
ATOM 678 O O . LEU A 1 94 ? 9.340 -1.855 -15.518 1.00 89.19 94 LEU A O 1
ATOM 682 N N . ILE A 1 95 ? 7.495 -3.158 -15.577 1.00 90.00 95 ILE A N 1
ATOM 683 C CA . ILE A 1 95 ? 7.948 -4.054 -14.511 1.00 90.00 95 ILE A CA 1
ATOM 684 C C . ILE A 1 95 ? 9.173 -4.817 -15.022 1.00 90.00 95 ILE A C 1
ATOM 686 O O . ILE A 1 95 ? 9.075 -5.569 -15.995 1.00 90.00 95 ILE A O 1
ATOM 690 N N . SER A 1 96 ? 10.318 -4.599 -14.380 1.00 88.69 96 SER A N 1
ATOM 691 C CA . SER A 1 96 ? 11.585 -5.270 -14.686 1.00 88.69 96 SER A CA 1
ATOM 692 C C . SER A 1 96 ? 11.840 -6.471 -13.777 1.00 88.69 96 SER A C 1
ATOM 694 O O . SER A 1 96 ? 12.560 -7.386 -14.170 1.00 88.69 96 SER A O 1
ATOM 696 N N . GLY A 1 97 ? 11.223 -6.510 -12.595 1.00 86.31 97 GLY A N 1
ATOM 697 C CA . GLY A 1 97 ? 11.337 -7.632 -11.671 1.00 86.31 97 GLY A CA 1
ATOM 698 C C . GLY A 1 97 ? 10.362 -7.540 -10.503 1.00 86.31 97 GLY A C 1
ATOM 699 O O . GLY A 1 97 ? 9.877 -6.463 -10.161 1.00 86.31 97 GLY A O 1
ATOM 700 N N . VAL A 1 98 ? 10.088 -8.689 -9.894 1.00 87.81 98 VAL A N 1
ATOM 701 C CA . VAL A 1 98 ? 9.280 -8.823 -8.680 1.00 87.81 98 VAL A CA 1
ATOM 702 C C . VAL A 1 98 ? 10.018 -9.780 -7.757 1.00 87.81 98 VAL A C 1
ATOM 704 O O . VAL A 1 98 ? 10.410 -10.863 -8.189 1.00 87.81 98 VAL A O 1
ATOM 707 N N . SER A 1 99 ? 10.198 -9.384 -6.504 1.00 86.25 99 SER A N 1
ATOM 708 C CA . SER A 1 99 ? 10.747 -10.240 -5.453 1.00 86.25 99 SER A CA 1
ATOM 709 C C . SER A 1 99 ? 9.804 -10.212 -4.259 1.00 86.25 99 SER A C 1
ATOM 711 O O . SER A 1 99 ? 9.362 -9.139 -3.863 1.00 86.25 99 SER A O 1
ATOM 713 N N . GLY A 1 100 ? 9.501 -11.363 -3.669 1.00 86.75 100 GLY A N 1
ATOM 714 C CA . GLY A 1 100 ? 8.605 -11.476 -2.517 1.00 86.75 100 GLY A CA 1
ATOM 715 C C . GLY A 1 100 ? 9.201 -12.334 -1.408 1.00 86.75 100 GLY A C 1
ATOM 716 O O . GLY A 1 100 ? 10.126 -13.108 -1.639 1.00 86.75 100 GLY A O 1
ATOM 717 N N . SER A 1 101 ? 8.673 -12.178 -0.198 1.00 83.94 101 SER A N 1
ATOM 718 C CA . SER A 1 101 ? 8.834 -13.149 0.888 1.00 83.94 101 SER A CA 1
ATOM 719 C C . SER A 1 101 ? 8.044 -14.425 0.574 1.00 83.94 101 SER A C 1
ATOM 721 O O . SER A 1 101 ? 7.029 -14.347 -0.110 1.00 83.94 101 SER A O 1
ATOM 723 N N . ASP A 1 102 ? 8.451 -15.572 1.125 1.00 73.81 102 ASP A N 1
ATOM 724 C CA . ASP A 1 102 ? 7.825 -16.889 0.896 1.00 73.81 102 ASP A CA 1
ATOM 725 C C . ASP A 1 102 ? 6.304 -16.931 1.159 1.00 73.81 102 ASP A C 1
ATOM 727 O O . ASP A 1 102 ? 5.604 -17.787 0.629 1.00 73.81 102 ASP A O 1
ATOM 731 N N . ASN A 1 103 ? 5.782 -15.999 1.966 1.00 66.94 103 ASN A N 1
ATOM 732 C CA . ASN A 1 103 ? 4.354 -15.879 2.288 1.00 66.94 103 ASN A CA 1
ATOM 733 C C . ASN A 1 103 ? 3.589 -14.886 1.389 1.00 66.94 103 ASN A C 1
ATOM 735 O O . ASN A 1 103 ? 2.410 -14.634 1.631 1.00 66.94 103 ASN A O 1
ATOM 739 N N . ALA A 1 104 ? 4.249 -14.261 0.413 1.00 69.69 104 ALA A N 1
ATOM 740 C CA . ALA A 1 104 ? 3.614 -13.400 -0.577 1.00 69.69 104 ALA A CA 1
ATOM 741 C C . ALA A 1 104 ? 3.362 -14.214 -1.852 1.00 69.69 104 ALA A C 1
ATOM 743 O O . ALA A 1 104 ? 4.255 -14.343 -2.689 1.00 69.69 104 ALA A O 1
ATOM 744 N N . ASP A 1 105 ? 2.155 -14.756 -2.008 1.00 63.31 105 ASP A N 1
ATOM 745 C CA . ASP A 1 105 ? 1.734 -15.369 -3.271 1.00 63.31 105 ASP A CA 1
ATOM 746 C C . ASP A 1 105 ? 1.404 -14.262 -4.279 1.00 63.31 105 ASP A C 1
ATOM 748 O O . ASP A 1 105 ? 0.257 -13.863 -4.453 1.00 63.31 105 ASP A O 1
ATOM 752 N N . VAL A 1 106 ? 2.442 -13.669 -4.869 1.00 66.38 106 VAL A N 1
ATOM 753 C CA . VAL A 1 106 ? 2.280 -12.635 -5.893 1.00 66.38 106 VAL A CA 1
ATOM 754 C C . VAL A 1 106 ? 2.156 -13.325 -7.246 1.00 66.38 106 VAL A C 1
ATOM 756 O O . VAL A 1 106 ? 3.114 -13.375 -8.020 1.00 66.38 106 VAL A O 1
ATOM 759 N N . ASP A 1 107 ? 0.967 -13.847 -7.546 1.00 61.56 107 ASP A N 1
ATOM 760 C CA . ASP A 1 107 ? 0.636 -14.310 -8.895 1.00 61.56 107 ASP A CA 1
ATOM 761 C C . ASP A 1 107 ? 0.367 -13.090 -9.791 1.00 61.56 107 ASP A C 1
ATOM 763 O O . ASP A 1 107 ? -0.766 -12.688 -10.061 1.00 61.56 107 ASP A O 1
ATOM 767 N N . LEU A 1 108 ? 1.439 -12.404 -10.196 1.00 62.22 108 LEU A N 1
ATOM 768 C CA . LEU A 1 108 ? 1.366 -11.380 -11.233 1.00 62.22 108 LEU A CA 1
ATOM 769 C C . LEU A 1 108 ? 1.405 -12.091 -12.595 1.00 62.22 108 LEU A C 1
ATOM 771 O O . LEU A 1 108 ? 2.482 -12.534 -13.000 1.00 62.22 108 LEU A O 1
ATOM 775 N N . PRO A 1 109 ? 0.293 -12.159 -13.356 1.00 54.97 109 PRO A N 1
ATOM 776 C CA . PRO A 1 109 ? 0.328 -12.684 -14.714 1.00 54.97 109 PRO A CA 1
ATOM 777 C C . PRO A 1 109 ? 1.205 -11.764 -15.575 1.00 54.97 109 PRO A C 1
ATOM 779 O O . PRO A 1 109 ? 0.800 -10.661 -15.956 1.00 54.97 109 PRO A O 1
ATOM 782 N N . LEU A 1 110 ? 2.439 -12.188 -15.855 1.00 51.91 110 LEU A N 1
ATOM 783 C CA . LEU A 1 110 ? 3.381 -11.463 -16.709 1.00 51.91 110 LEU A CA 1
ATOM 784 C C . LEU A 1 110 ? 3.397 -12.083 -18.113 1.00 51.91 110 LEU A C 1
ATOM 786 O O . LEU A 1 110 ? 3.497 -13.301 -18.259 1.00 51.91 110 LEU A O 1
ATOM 790 N N . PRO A 1 111 ? 3.282 -11.227 -19.150 1.00 53.44 111 PRO A N 1
ATOM 791 C CA . PRO A 1 111 ? 4.425 -10.392 -19.516 1.00 53.44 111 PRO A CA 1
ATOM 792 C C . PRO A 1 111 ? 4.137 -8.876 -19.587 1.00 53.44 111 PRO A C 1
ATOM 794 O O . PRO A 1 111 ? 3.106 -8.439 -20.089 1.00 53.44 111 PRO A O 1
ATOM 797 N N . ARG A 1 112 ? 5.119 -8.075 -19.132 1.00 60.69 112 ARG A N 1
ATOM 798 C CA . ARG A 1 112 ? 5.296 -6.617 -19.353 1.00 60.69 112 ARG A CA 1
ATOM 799 C C . ARG A 1 112 ? 4.078 -5.720 -19.078 1.00 60.69 112 ARG A C 1
ATOM 801 O O . ARG A 1 112 ? 3.686 -4.910 -19.914 1.00 60.69 112 ARG A O 1
ATOM 808 N N . GLN A 1 113 ? 3.524 -5.801 -17.871 1.00 76.62 113 GLN A N 1
ATOM 809 C CA . GLN A 1 113 ? 2.574 -4.788 -17.405 1.00 76.62 113 GLN A CA 1
ATOM 810 C C . GLN A 1 113 ? 3.272 -3.431 -17.213 1.00 76.62 113 GLN A C 1
ATOM 812 O O . GLN A 1 113 ? 4.423 -3.358 -16.771 1.00 76.62 113 GLN A O 1
ATOM 817 N N . ILE A 1 114 ? 2.549 -2.352 -17.524 1.00 88.12 114 ILE A N 1
ATOM 818 C CA . ILE A 1 114 ? 2.953 -0.988 -17.168 1.00 88.12 114 ILE A CA 1
ATOM 819 C C . ILE A 1 114 ? 3.048 -0.921 -15.643 1.00 88.12 114 ILE A C 1
ATOM 821 O O . ILE A 1 114 ? 2.130 -1.362 -14.946 1.00 88.12 114 ILE A O 1
ATOM 825 N N . CYS A 1 115 ? 4.128 -0.350 -15.116 1.00 90.94 115 CYS A N 1
ATOM 826 C CA . CYS A 1 115 ? 4.377 -0.330 -13.676 1.00 90.94 115 CYS A CA 1
ATOM 827 C C . CYS A 1 115 ? 3.253 0.297 -12.861 1.00 90.94 115 CYS A C 1
ATOM 829 O O . CYS A 1 115 ? 2.921 -0.216 -11.799 1.00 90.94 115 CYS A O 1
ATOM 831 N N . ALA A 1 116 ? 2.608 1.341 -13.383 1.00 90.94 116 ALA A N 1
ATOM 832 C CA . ALA A 1 116 ? 1.447 1.946 -12.739 1.00 90.94 116 ALA A CA 1
ATOM 833 C C . ALA A 1 116 ? 0.312 0.929 -12.501 1.00 90.94 116 ALA A C 1
ATOM 835 O O . ALA A 1 116 ? -0.275 0.908 -11.422 1.00 90.94 116 ALA A O 1
ATOM 836 N N . ASN A 1 117 ? 0.053 0.033 -13.462 1.00 90.50 117 ASN A N 1
ATOM 837 C CA . ASN A 1 117 ? -0.953 -1.021 -13.311 1.00 90.50 117 ASN A CA 1
ATOM 838 C C . ASN A 1 117 ? -0.513 -2.073 -12.289 1.00 90.50 117 ASN A C 1
ATOM 840 O O . ASN A 1 117 ? -1.345 -2.563 -11.531 1.00 90.50 117 ASN A O 1
ATOM 844 N N . GLY A 1 118 ? 0.778 -2.418 -12.260 1.00 89.44 118 GLY A N 1
ATOM 845 C CA . GLY A 1 118 ? 1.339 -3.335 -11.264 1.00 89.44 118 GLY A CA 1
ATOM 846 C C . GLY A 1 118 ? 1.198 -2.794 -9.843 1.00 89.44 118 GLY A C 1
ATOM 847 O O . GLY A 1 118 ? 0.642 -3.467 -8.980 1.00 89.44 118 GLY A O 1
ATOM 848 N N . VAL A 1 119 ? 1.607 -1.542 -9.631 1.00 92.31 119 VAL A N 1
ATOM 849 C CA . VAL A 1 119 ? 1.465 -0.833 -8.351 1.00 92.31 119 VAL A CA 1
ATOM 850 C C . VAL A 1 119 ? -0.002 -0.765 -7.922 1.00 92.31 119 VAL A C 1
ATOM 852 O O . VAL A 1 119 ? -0.321 -1.094 -6.782 1.00 92.31 119 VAL A O 1
ATOM 855 N N . ALA A 1 120 ? -0.911 -0.410 -8.835 1.00 91.81 120 ALA A N 1
ATOM 856 C CA . ALA A 1 120 ? -2.340 -0.353 -8.533 1.00 91.81 120 ALA A CA 1
ATOM 857 C C . ALA A 1 120 ? -2.914 -1.729 -8.160 1.00 91.81 120 ALA A C 1
ATOM 859 O O . ALA A 1 120 ? -3.686 -1.834 -7.209 1.00 91.81 120 ALA A O 1
ATOM 860 N N . ARG A 1 121 ? -2.520 -2.795 -8.870 1.00 89.00 121 ARG A N 1
ATOM 861 C CA . ARG A 1 121 ? -2.924 -4.170 -8.537 1.00 89.00 121 ARG A CA 1
ATOM 862 C C . ARG A 1 121 ? -2.464 -4.563 -7.143 1.00 89.00 121 ARG A C 1
ATOM 864 O O . ARG A 1 121 ? -3.273 -5.085 -6.393 1.00 89.00 121 ARG A O 1
ATOM 871 N N . MET A 1 122 ? -1.223 -4.249 -6.780 1.00 88.81 122 MET A N 1
ATOM 872 C CA . MET A 1 122 ? -0.700 -4.523 -5.442 1.00 88.81 122 MET A CA 1
ATOM 873 C C . MET A 1 122 ? -1.484 -3.798 -4.342 1.00 88.81 122 MET A C 1
ATOM 875 O O . MET A 1 122 ? -1.856 -4.411 -3.346 1.00 88.81 122 MET A O 1
ATOM 879 N N . MET A 1 123 ? -1.804 -2.518 -4.540 1.00 90.75 123 MET A N 1
ATOM 880 C CA . MET A 1 123 ? -2.624 -1.767 -3.582 1.00 90.75 123 MET A CA 1
ATOM 881 C C . MET A 1 123 ? -4.044 -2.338 -3.463 1.00 90.75 123 MET A C 1
ATOM 883 O O . MET A 1 123 ? -4.565 -2.472 -2.359 1.00 90.75 123 MET A O 1
ATOM 887 N N . ASN A 1 124 ? -4.657 -2.723 -4.587 1.00 89.31 124 ASN A N 1
ATOM 888 C CA . ASN A 1 124 ? -5.992 -3.331 -4.608 1.00 89.31 124 ASN A CA 1
ATOM 889 C C . ASN A 1 124 ? -6.013 -4.750 -4.015 1.00 89.31 124 ASN A C 1
ATOM 891 O O . ASN A 1 124 ? -7.032 -5.158 -3.469 1.00 89.31 124 ASN A O 1
ATOM 895 N N . ALA A 1 125 ? -4.893 -5.470 -4.091 1.00 86.19 125 ALA A N 1
ATOM 896 C CA . ALA A 1 125 ? -4.653 -6.760 -3.444 1.00 86.19 125 ALA A CA 1
ATOM 897 C C . ALA A 1 125 ? -4.427 -6.642 -1.921 1.00 86.19 125 ALA A C 1
ATOM 899 O O . ALA A 1 125 ? -4.158 -7.631 -1.244 1.00 86.19 125 ALA A O 1
ATOM 900 N N . GLY A 1 126 ? -4.512 -5.431 -1.357 1.00 87.69 126 GLY A N 1
ATOM 901 C CA . GLY A 1 126 ? -4.355 -5.194 0.077 1.00 87.69 126 GLY A CA 1
ATOM 902 C C . GLY A 1 126 ? -2.903 -5.089 0.538 1.00 87.69 126 GLY A C 1
ATOM 903 O O . GLY A 1 126 ? -2.649 -5.138 1.740 1.00 87.69 126 GLY A O 1
ATOM 904 N N . PHE A 1 127 ? -1.940 -4.942 -0.378 1.00 90.69 127 PHE A N 1
ATOM 905 C CA . PHE A 1 127 ? -0.574 -4.594 -0.003 1.00 90.69 127 PHE A CA 1
ATOM 906 C C . PHE A 1 127 ? -0.435 -3.083 0.211 1.00 90.69 127 PHE A C 1
ATOM 908 O O . PHE A 1 127 ? -0.885 -2.260 -0.587 1.00 90.69 127 PHE A O 1
ATOM 915 N N . HIS A 1 128 ? 0.266 -2.703 1.271 1.00 91.75 128 HIS A N 1
ATOM 916 C CA . HIS A 1 128 ? 0.514 -1.315 1.631 1.00 91.75 128 HIS A CA 1
ATOM 917 C C . HIS A 1 128 ? 1.845 -0.841 1.054 1.00 91.75 128 HIS A C 1
ATOM 919 O O . HIS A 1 128 ? 2.895 -1.406 1.357 1.00 91.75 128 HIS A O 1
ATOM 925 N N . LEU A 1 129 ? 1.814 0.218 0.241 1.00 94.00 129 LEU A N 1
ATOM 926 C CA . LEU A 1 129 ? 3.030 0.849 -0.264 1.00 94.00 129 LEU A CA 1
ATOM 927 C C . LEU A 1 129 ? 3.754 1.563 0.885 1.00 94.00 129 LEU A C 1
ATOM 929 O O . LEU A 1 129 ? 3.247 2.541 1.432 1.00 94.00 129 LEU A O 1
ATOM 933 N N . GLN A 1 130 ? 4.943 1.079 1.232 1.00 94.25 130 GLN A N 1
ATOM 934 C CA . GLN A 1 130 ? 5.723 1.575 2.364 1.00 94.25 130 GLN A CA 1
ATOM 935 C C . GLN A 1 130 ? 6.826 2.544 1.938 1.00 94.25 130 GLN A C 1
ATOM 937 O O . GLN A 1 130 ? 7.117 3.502 2.655 1.00 94.25 130 GLN A O 1
ATOM 942 N N . GLN A 1 131 ? 7.458 2.293 0.791 1.00 93.81 131 GLN A N 1
ATOM 943 C CA . GLN A 1 131 ? 8.542 3.125 0.278 1.00 93.81 131 GLN A CA 1
ATOM 944 C C . GLN A 1 131 ? 8.608 3.057 -1.244 1.00 93.81 131 GLN A C 1
ATOM 946 O O . GLN A 1 131 ? 8.337 2.020 -1.847 1.00 93.81 131 GLN A O 1
ATOM 951 N N . VAL A 1 132 ? 9.033 4.166 -1.847 1.00 94.56 132 VAL A N 1
ATOM 952 C CA . VAL A 1 132 ? 9.456 4.228 -3.245 1.00 94.56 132 VAL A CA 1
ATOM 953 C C . VAL A 1 132 ? 10.876 4.772 -3.275 1.00 94.56 132 VAL A C 1
ATOM 955 O O . VAL A 1 132 ? 11.138 5.849 -2.741 1.00 94.56 132 VAL A O 1
ATOM 958 N N . SER A 1 133 ? 11.793 4.026 -3.876 1.00 91.75 133 SER A N 1
ATOM 959 C CA . SER A 1 133 ? 13.179 4.443 -4.090 1.00 91.75 133 SER A CA 1
ATOM 960 C C . SER A 1 133 ? 13.447 4.487 -5.584 1.00 91.75 133 SER A C 1
ATOM 962 O O . SER A 1 133 ? 13.078 3.559 -6.290 1.00 91.75 133 SER A O 1
ATOM 964 N N . THR A 1 134 ? 14.073 5.546 -6.090 1.00 89.19 134 THR A N 1
ATOM 965 C CA . THR A 1 134 ? 14.510 5.601 -7.493 1.00 89.19 134 THR A CA 1
ATOM 966 C C . THR A 1 134 ? 16.020 5.736 -7.530 1.00 89.19 134 THR A C 1
ATOM 968 O O . THR A 1 134 ? 16.574 6.697 -6.994 1.00 89.19 134 THR A O 1
ATOM 971 N N . GLY A 1 135 ? 16.686 4.761 -8.145 1.00 79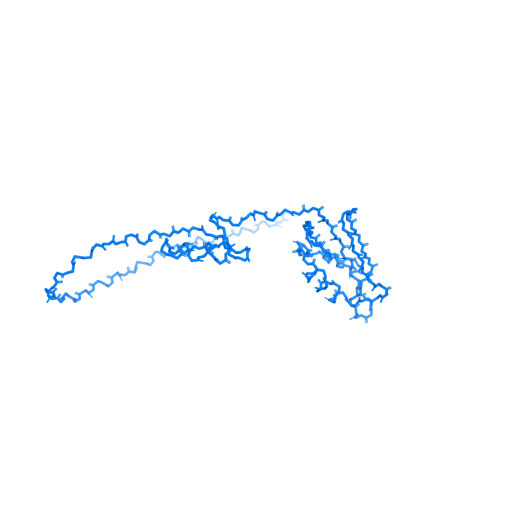.19 135 GLY A N 1
ATOM 972 C CA . GLY A 1 135 ? 18.125 4.785 -8.343 1.00 79.19 135 GLY A CA 1
ATOM 973 C C . GLY A 1 135 ? 18.521 5.902 -9.306 1.00 79.19 135 GLY A C 1
ATOM 974 O O . GLY A 1 135 ? 17.929 6.061 -10.373 1.00 79.19 135 GLY A O 1
ATOM 975 N N . LEU A 1 136 ? 19.553 6.668 -8.945 1.00 66.88 136 LEU A N 1
ATOM 976 C CA . LEU A 1 136 ? 20.098 7.732 -9.796 1.00 66.88 136 LEU A CA 1
ATOM 977 C C . LEU A 1 136 ? 20.787 7.177 -11.056 1.00 66.88 136 LEU A C 1
ATOM 979 O O . LEU A 1 136 ? 20.893 7.873 -12.062 1.00 66.88 136 LEU A O 1
ATOM 983 N N . THR A 1 137 ? 21.240 5.922 -11.015 1.00 58.94 137 THR A N 1
ATOM 984 C CA . THR A 1 137 ? 21.893 5.227 -12.130 1.00 58.94 137 THR A CA 1
ATOM 985 C C . THR A 1 137 ? 21.007 4.100 -12.642 1.00 58.94 137 THR A C 1
ATOM 987 O O . THR A 1 137 ? 20.652 3.207 -11.881 1.00 58.94 137 THR A O 1
ATOM 990 N N . GLY A 1 138 ? 20.664 4.137 -13.930 1.00 64.56 138 GLY A N 1
ATOM 991 C CA . GLY A 1 138 ? 19.890 3.088 -14.603 1.00 64.56 138 GLY A CA 1
ATOM 992 C C . GLY A 1 138 ? 18.379 3.319 -14.662 1.00 64.56 138 GLY A C 1
ATOM 993 O O . GLY A 1 138 ? 17.723 2.653 -15.447 1.00 64.56 138 GLY A O 1
ATOM 994 N N . GLY A 1 139 ? 17.820 4.288 -13.925 1.00 75.94 139 GLY A N 1
ATOM 995 C CA . GLY A 1 139 ? 16.390 4.623 -14.016 1.00 75.94 139 GLY A CA 1
ATOM 996 C C . GLY A 1 139 ? 15.459 3.531 -13.482 1.00 75.94 139 GLY A C 1
ATOM 997 O O . GLY A 1 139 ? 14.325 3.410 -13.950 1.00 75.94 139 GLY A O 1
ATOM 998 N N . GLU A 1 140 ? 15.950 2.728 -12.536 1.00 85.31 140 GLU A N 1
ATOM 999 C CA . GLU A 1 140 ? 15.155 1.737 -11.819 1.00 85.31 140 GLU A CA 1
ATOM 1000 C C . GLU A 1 140 ? 14.487 2.368 -10.594 1.00 85.31 140 GLU A C 1
ATOM 1002 O O . GLU A 1 140 ? 15.137 2.998 -9.757 1.00 85.31 140 GLU A O 1
ATOM 1007 N N . THR A 1 141 ? 13.178 2.176 -10.483 1.00 91.56 141 THR A N 1
ATOM 1008 C CA . THR A 1 141 ? 12.374 2.508 -9.313 1.00 91.56 141 THR A CA 1
ATOM 1009 C C . THR A 1 141 ? 11.975 1.221 -8.602 1.00 91.56 141 THR A C 1
ATOM 1011 O O . THR A 1 141 ? 11.366 0.333 -9.197 1.00 91.56 141 THR A O 1
ATOM 1014 N N . GLU A 1 142 ? 12.301 1.127 -7.320 1.00 91.94 142 GLU A N 1
ATOM 1015 C CA . GLU A 1 142 ? 11.880 0.054 -6.428 1.00 91.94 142 GLU A CA 1
ATOM 1016 C C . GLU A 1 142 ? 10.697 0.523 -5.576 1.00 91.94 142 GLU A C 1
ATOM 1018 O O . GLU A 1 142 ? 10.762 1.554 -4.900 1.00 91.94 142 GLU A O 1
ATOM 1023 N N . TYR A 1 143 ? 9.621 -0.256 -5.591 1.00 94.31 143 TYR A N 1
ATOM 1024 C CA . TYR A 1 143 ? 8.443 -0.074 -4.753 1.00 94.31 143 TYR A CA 1
ATOM 1025 C C . TYR A 1 143 ? 8.418 -1.177 -3.700 1.00 94.31 143 TYR A C 1
ATOM 1027 O O . TYR A 1 143 ? 8.359 -2.359 -4.038 1.00 94.31 143 TYR A O 1
ATOM 1035 N N . LEU A 1 144 ? 8.459 -0.785 -2.429 1.00 94.19 144 LEU A N 1
ATOM 1036 C CA . LEU A 1 144 ? 8.362 -1.690 -1.292 1.00 94.19 144 LEU A CA 1
ATOM 1037 C C . LEU A 1 144 ? 6.916 -1.756 -0.813 1.00 94.19 144 LEU A C 1
ATOM 1039 O O . LEU A 1 144 ? 6.347 -0.748 -0.387 1.00 94.19 144 LEU A O 1
ATOM 1043 N N . PHE A 1 145 ? 6.368 -2.958 -0.819 1.00 93.94 145 PHE A N 1
ATOM 1044 C CA . PHE A 1 145 ? 5.030 -3.274 -0.362 1.00 93.94 145 PHE A CA 1
ATOM 1045 C C . PHE A 1 145 ? 5.072 -4.191 0.853 1.00 93.94 145 PHE A C 1
ATOM 1047 O O . PHE A 1 145 ? 5.875 -5.124 0.916 1.00 93.94 145 PHE A O 1
ATOM 1054 N N . LEU A 1 146 ? 4.172 -3.941 1.797 1.00 92.31 146 LEU A N 1
ATOM 1055 C CA . LEU A 1 146 ? 3.962 -4.774 2.972 1.00 92.31 146 LEU A CA 1
ATOM 1056 C C . LEU A 1 146 ? 2.563 -5.383 2.915 1.00 92.31 146 LEU A C 1
ATOM 1058 O O . LEU A 1 146 ? 1.581 -4.657 2.767 1.00 92.31 146 LEU A O 1
ATOM 1062 N N . GLY A 1 147 ? 2.471 -6.702 3.027 1.00 89.75 147 GLY A N 1
ATOM 1063 C CA . GLY A 1 147 ? 1.201 -7.419 3.086 1.00 89.75 147 GLY A CA 1
ATOM 1064 C C . GLY A 1 147 ? 0.923 -7.940 4.489 1.00 89.75 147 GLY A C 1
ATOM 1065 O O . GLY A 1 147 ? 1.845 -8.183 5.271 1.00 89.75 147 GLY A O 1
ATOM 1066 N N . ASN A 1 148 ? -0.352 -8.087 4.823 1.00 87.12 148 ASN A N 1
ATOM 1067 C CA . ASN A 1 148 ? -0.819 -8.788 6.017 1.00 87.12 148 ASN A CA 1
ATOM 1068 C C . ASN A 1 148 ? -1.302 -10.202 5.628 1.00 87.12 148 ASN A C 1
ATOM 1070 O O . ASN A 1 148 ? -1.128 -10.637 4.492 1.00 87.12 148 ASN A O 1
ATOM 1074 N N . SER A 1 149 ? -1.915 -10.935 6.561 1.00 77.88 149 SER A N 1
ATOM 1075 C CA . SER A 1 149 ? -2.443 -12.285 6.302 1.00 77.88 149 SER A CA 1
ATOM 1076 C C . SER A 1 149 ? -3.621 -12.334 5.317 1.00 77.88 149 SER A C 1
ATOM 1078 O O . SER A 1 149 ? -4.035 -13.421 4.919 1.00 77.88 149 SER A O 1
ATOM 1080 N N . GLU A 1 150 ? -4.190 -11.182 4.965 1.00 75.56 150 GLU A N 1
ATOM 1081 C CA . GLU A 1 150 ? -5.344 -11.035 4.075 1.00 75.56 150 GLU A CA 1
ATOM 1082 C C . GLU A 1 150 ? -4.944 -10.534 2.675 1.00 75.56 150 GLU A C 1
ATOM 1084 O O . GLU A 1 150 ? -5.756 -10.626 1.758 1.00 75.56 150 GLU A O 1
ATOM 1089 N N . SER A 1 151 ? -3.709 -10.047 2.490 1.00 78.00 151 SER A N 1
ATOM 1090 C CA . SER A 1 151 ? -3.198 -9.585 1.194 1.00 78.00 151 SER A CA 1
ATOM 1091 C C . SER A 1 151 ? -2.994 -10.761 0.227 1.00 78.00 151 SER A C 1
ATOM 1093 O O . SER A 1 151 ? -2.287 -11.713 0.571 1.00 78.00 151 SER A O 1
ATOM 1095 N N . ARG A 1 152 ? -3.594 -10.698 -0.969 1.00 66.44 152 ARG A N 1
ATOM 1096 C CA . ARG A 1 152 ? -3.473 -11.695 -2.051 1.00 66.44 152 ARG A CA 1
ATOM 1097 C C . ARG A 1 152 ? -3.540 -11.026 -3.416 1.00 66.44 152 ARG A C 1
ATOM 1099 O O . ARG A 1 152 ? -4.550 -10.334 -3.673 1.00 66.44 152 ARG A O 1
#

Mean predicted aligned error: 16.7 Å

Solvent-accessible surface area (backbone atoms only — not comparable to full-atom values): 9654 Å² total; per-residue (Å²): 136,88,82,87,79,83,79,82,79,79,84,81,78,85,79,84,80,82,78,83,82,87,84,82,82,86,85,77,95,75,91,71,92,69,90,68,76,75,71,75,78,49,66,43,49,25,17,50,95,81,38,65,42,78,42,51,56,86,48,46,67,57,44,47,76,73,70,33,44,87,35,72,45,78,78,88,66,69,71,25,42,35,40,42,30,28,29,63,55,95,90,41,51,30,50,73,46,76,50,61,36,97,75,42,74,76,85,68,93,73,81,76,50,48,31,70,59,52,54,50,49,42,47,74,27,53,28,44,82,75,47,77,48,70,45,93,72,83,50,36,32,41,37,37,30,37,18,32,97,81,38,90

Foldseek 3Di:
DDDDDDDDDDDDDDDDDDDDDDDDDDDDDDDDDDPPPVPPQDWFWKQDPNAIDIDGPVCVVVRVVVPIGTDGGDDDDFDKKKKWKWADDPNFTWTPDIDMDPLDPPPDPDDTDGVVVVVVVQVVLAWDFDDWDADPPRGMIITMTTHDNSRD

Nearest PDB structures (foldseek):
  3c1n-assembly3_C  TM=3.928E-01  e=5.087E-01  Methanocaldococcus jannaschii
  1nyu-assembly1_A  TM=3.786E-01  e=3.011E+00  Rattus norvegicus
  4n8p-assembly1_A-2  TM=3.522E-01  e=1.107E+00  Ornithorhynchus anatinus
  1i8l-assembly2_D  TM=3.704E-01  e=2.548E+00  Homo sapiens

Radius of gyration: 29.65 Å; Cα contacts (8 Å, |Δi|>4): 211; chains: 1; bounding box: 84×63×59 Å